Protein AF-S6SV20-F1 (afdb_monomer_lite)

InterPro domains:
  IPR013675 Methyltransferase small, N-terminal [PF08468] (5-80)
  IPR029063 S-adenosyl-L-methionine-dependent methyltransferase superfamily [G3DSA:3.40.50.150] (1-81)

Foldseek 3Di:
DDVVLVVCVVCVVVQQWQEEEEQDALDCSCVSRVNYAYEHADPVSVVSNCVPPPPRYHYDPDDDPDDTPYYDYDDDPDPVD

Organism: NCBI:txid1194404

Secondary structure (DSSP, 8-state):
--HHHHHHHTSGGGG-SSEEEET--SSSHHHH-TTEEEEE--HHHHHHHHTTSTTSEEESSSPPSS--SEEEE---SSTT-

Structure (mmCIF, N/CA/C/O backbone):
data_AF-S6SV20-F1
#
_entry.id   AF-S6SV20-F1
#
loop_
_atom_site.group_PDB
_atom_site.id
_atom_site.type_symbol
_atom_site.label_atom_id
_atom_site.label_alt_id
_atom_site.label_comp_id
_atom_site.label_asym_id
_atom_site.label_entity_id
_atom_site.label_seq_id
_atom_site.pdbx_PDB_ins_code
_atom_site.Cartn_x
_atom_site.Cartn_y
_atom_site.Cartn_z
_atom_site.occupancy
_atom_site.B_iso_or_equiv
_atom_site.auth_seq_id
_atom_site.auth_comp_id
_atom_site.auth_asym_id
_atom_site.auth_atom_id
_atom_site.pdbx_PDB_model_num
ATOM 1 N N . MET A 1 1 ? 6.526 12.290 1.782 1.00 87.94 1 MET A N 1
ATOM 2 C CA . MET A 1 1 ? 5.198 11.661 1.872 1.00 87.94 1 MET A CA 1
ATOM 3 C C . MET A 1 1 ? 4.393 12.126 0.674 1.00 87.94 1 MET A C 1
ATOM 5 O O . MET A 1 1 ? 4.515 13.291 0.305 1.00 87.94 1 MET A O 1
ATOM 9 N N . ASP A 1 2 ? 3.698 11.214 0.005 1.00 95.81 2 ASP A N 1
ATOM 10 C CA . ASP A 1 2 ? 2.856 11.482 -1.161 1.00 95.81 2 ASP A CA 1
ATOM 11 C C . ASP A 1 2 ? 1.568 12.208 -0.719 1.00 95.81 2 ASP A C 1
ATOM 13 O O . ASP A 1 2 ? 0.999 11.859 0.320 1.00 95.81 2 ASP A O 1
ATOM 17 N N . PRO A 1 3 ? 1.063 13.199 -1.479 1.00 96.56 3 PRO A N 1
ATOM 18 C CA . PRO A 1 3 ? -0.170 13.906 -1.128 1.00 96.56 3 PRO A CA 1
ATOM 19 C C . PRO A 1 3 ? -1.393 12.996 -0.940 1.00 96.56 3 PRO A C 1
ATOM 21 O O . PRO A 1 3 ? -2.289 13.335 -0.172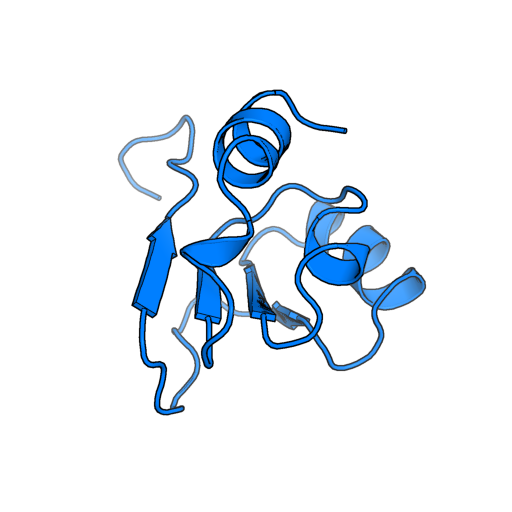 1.00 96.56 3 PRO A O 1
ATOM 24 N N . ARG A 1 4 ? -1.451 11.843 -1.619 1.00 96.62 4 ARG A N 1
ATOM 25 C CA . ARG A 1 4 ? -2.544 10.867 -1.481 1.00 96.62 4 ARG A CA 1
ATOM 26 C C . ARG A 1 4 ? -2.478 10.136 -0.141 1.00 96.62 4 ARG A C 1
ATOM 28 O O . ARG A 1 4 ? -3.521 9.878 0.450 1.00 96.62 4 ARG A O 1
ATOM 35 N N . SER A 1 5 ? -1.277 9.863 0.368 1.00 97.62 5 SER A N 1
ATOM 36 C CA . SER A 1 5 ? -1.078 9.308 1.712 1.00 97.62 5 SER A CA 1
ATOM 37 C C . SER A 1 5 ? -1.547 10.295 2.783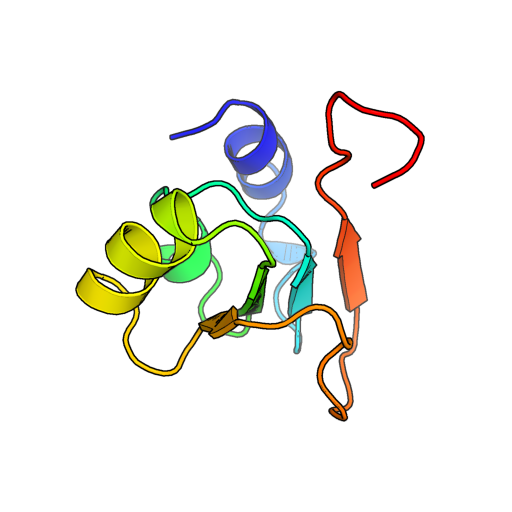 1.00 97.62 5 SER A C 1
ATOM 39 O O . SER A 1 5 ? -2.278 9.919 3.696 1.00 97.62 5 SER A O 1
ATOM 41 N N . GLU A 1 6 ? -1.216 11.581 2.628 1.00 98.12 6 GLU A N 1
ATOM 42 C CA . GLU A 1 6 ? -1.650 12.648 3.544 1.00 98.12 6 GLU A CA 1
ATOM 43 C C . GLU A 1 6 ? -3.178 12.762 3.643 1.00 98.12 6 GLU A C 1
ATOM 45 O O . GLU A 1 6 ? -3.707 13.060 4.710 1.00 98.12 6 GLU A O 1
ATOM 50 N N . VAL A 1 7 ? -3.912 12.506 2.553 1.00 97.25 7 VAL A N 1
ATOM 51 C CA . VAL A 1 7 ? -5.385 12.501 2.575 1.00 97.25 7 VAL A CA 1
ATOM 52 C C . VAL A 1 7 ? -5.919 11.449 3.549 1.00 97.25 7 VAL A C 1
ATOM 54 O O . VAL A 1 7 ? -6.831 11.757 4.313 1.00 97.25 7 VAL A O 1
ATOM 57 N N . LEU A 1 8 ? -5.335 10.248 3.573 1.00 97.12 8 LEU A N 1
ATOM 58 C CA . LEU A 1 8 ? -5.740 9.189 4.504 1.00 97.12 8 LEU A CA 1
ATOM 59 C C . LEU A 1 8 ? -5.367 9.537 5.949 1.00 97.12 8 LEU A C 1
ATOM 61 O O . LEU A 1 8 ? -6.156 9.328 6.868 1.00 97.12 8 LEU A O 1
ATOM 65 N N . LEU A 1 9 ? -4.190 10.136 6.151 1.00 97.19 9 LEU A N 1
ATOM 66 C CA . LEU A 1 9 ? -3.685 10.517 7.475 1.00 97.19 9 LEU A CA 1
ATOM 67 C C . LEU A 1 9 ? -4.421 11.700 8.117 1.00 97.19 9 LEU A C 1
ATOM 69 O O . LEU A 1 9 ? -4.158 12.020 9.274 1.00 97.19 9 LEU A O 1
ATOM 73 N N . ARG A 1 10 ? -5.371 12.327 7.414 1.00 97.56 10 ARG A N 1
ATOM 74 C CA . ARG A 1 10 ? -6.313 13.277 8.027 1.00 97.56 10 ARG A CA 1
ATOM 75 C C . ARG A 1 10 ? -7.383 12.593 8.872 1.00 97.56 10 ARG A C 1
ATOM 77 O O . ARG A 1 10 ? -7.985 13.268 9.699 1.00 97.56 10 ARG A O 1
ATOM 84 N N . GLN A 1 11 ? -7.646 11.308 8.629 1.00 96.50 11 GLN A N 1
ATOM 85 C CA . GLN A 1 11 ? -8.653 10.506 9.334 1.00 96.50 11 GLN A CA 1
ATOM 86 C C . GLN A 1 11 ? -8.146 9.067 9.583 1.00 96.50 11 GLN A C 1
ATOM 88 O O . GLN A 1 11 ? -8.788 8.101 9.159 1.00 96.50 11 GLN A O 1
ATOM 93 N N . PRO A 1 12 ? -6.976 8.881 10.228 1.00 95.25 12 PRO A N 1
ATOM 94 C CA . PRO A 1 12 ? -6.363 7.566 10.427 1.00 95.25 12 PRO A CA 1
ATOM 95 C C . PRO A 1 12 ? -7.235 6.614 11.261 1.00 95.25 12 PRO A C 1
ATOM 97 O O . PRO A 1 12 ? -7.119 5.395 11.140 1.00 95.25 12 PRO A O 1
ATOM 100 N N . GLU A 1 13 ? -8.130 7.136 12.098 1.00 95.50 13 GLU A N 1
ATOM 101 C CA . GLU A 1 13 ? -9.094 6.377 12.899 1.00 95.50 13 GLU A CA 1
ATOM 102 C C . GLU A 1 13 ? -10.089 5.556 12.060 1.00 95.50 13 GLU A C 1
ATOM 104 O O . GLU A 1 13 ? -10.638 4.577 12.559 1.00 95.50 13 GLU A O 1
ATOM 109 N N . LEU A 1 14 ? -10.277 5.889 10.778 1.00 95.94 14 LEU A N 1
ATOM 110 C CA . LEU A 1 14 ? -11.103 5.102 9.855 1.00 95.94 14 LEU A CA 1
ATOM 111 C C . LEU A 1 14 ? -10.372 3.863 9.306 1.00 95.94 14 LEU A C 1
ATOM 113 O O . LEU A 1 14 ? -10.990 3.008 8.678 1.00 95.94 14 LEU A O 1
ATOM 117 N N . PHE A 1 15 ? -9.064 3.751 9.556 1.00 95.94 15 PHE A N 1
ATOM 118 C CA . PHE A 1 15 ? -8.162 2.762 8.957 1.00 95.94 15 PHE A CA 1
ATOM 119 C C . PHE A 1 15 ? -7.507 1.849 10.007 1.00 95.94 15 PHE A C 1
ATOM 121 O O . PHE A 1 15 ? -6.370 1.411 9.846 1.00 95.94 15 PHE A O 1
ATOM 128 N N . GLN A 1 16 ? -8.212 1.586 11.111 1.00 94.31 16 GLN A N 1
ATOM 129 C CA . GLN A 1 16 ? -7.685 0.820 12.250 1.00 94.31 16 GLN A CA 1
ATOM 130 C C . GLN A 1 16 ? -7.783 -0.706 12.073 1.00 94.31 16 GLN A C 1
ATOM 132 O O . GLN A 1 16 ? -7.116 -1.439 12.799 1.00 94.31 16 GLN A O 1
ATOM 137 N N . GLY A 1 17 ? -8.609 -1.188 11.139 1.00 95.56 17 GLY A N 1
ATOM 138 C CA . GLY A 1 17 ? -8.775 -2.616 10.840 1.00 95.56 17 GLY A CA 1
ATOM 139 C C . GLY A 1 17 ? -7.683 -3.196 9.937 1.00 95.56 17 GLY A C 1
ATOM 140 O O . GLY A 1 17 ? -6.708 -2.523 9.594 1.00 95.56 17 GLY A O 1
ATOM 141 N N . SER A 1 18 ? -7.871 -4.451 9.526 1.00 97.00 18 SER A N 1
ATOM 142 C CA . SER A 1 18 ? -7.073 -5.087 8.475 1.00 97.00 18 SER A CA 1
ATOM 143 C C . SER A 1 18 ? -7.314 -4.351 7.155 1.00 97.00 18 SER A C 1
ATOM 145 O O . SER A 1 18 ? -8.406 -4.419 6.587 1.00 97.00 18 SER A O 1
ATOM 147 N N . LEU A 1 19 ? -6.311 -3.616 6.677 1.00 98.00 19 LEU A N 1
ATOM 148 C CA . LEU A 1 19 ? -6.431 -2.735 5.515 1.00 98.00 19 LEU A CA 1
ATOM 149 C C . LEU A 1 19 ? -5.486 -3.167 4.397 1.00 98.00 19 LEU A C 1
ATOM 151 O O . LEU A 1 19 ? -4.286 -3.316 4.621 1.00 98.00 19 LEU A O 1
ATOM 155 N N . LEU A 1 20 ? -6.005 -3.270 3.175 1.00 98.44 20 LEU A N 1
ATOM 156 C CA . LEU A 1 20 ? -5.179 -3.411 1.979 1.00 98.44 20 LEU A CA 1
ATOM 157 C C . LEU A 1 20 ? -4.926 -2.044 1.323 1.00 98.44 20 LEU A C 1
ATOM 159 O O . LEU A 1 20 ? -5.865 -1.342 0.951 1.00 98.44 20 LEU A O 1
ATOM 163 N N . LEU A 1 21 ? -3.659 -1.672 1.138 1.00 98.12 21 LEU A N 1
ATOM 164 C CA . LEU A 1 21 ? -3.242 -0.492 0.375 1.00 98.12 21 LEU A CA 1
ATOM 165 C C . LEU A 1 21 ? -2.750 -0.930 -1.010 1.00 98.12 21 LEU A C 1
ATOM 167 O O . LEU A 1 21 ? -1.649 -1.465 -1.149 1.00 98.12 21 LEU A O 1
ATOM 171 N N . VAL A 1 22 ? -3.572 -0.702 -2.031 1.00 97.62 22 VAL A N 1
ATOM 172 C CA . VAL A 1 22 ? -3.350 -1.177 -3.402 1.00 97.62 22 VAL A CA 1
ATOM 173 C C . VAL A 1 22 ? -2.657 -0.102 -4.236 1.00 97.62 22 VAL A C 1
ATOM 175 O O . VAL A 1 22 ? -3.168 1.013 -4.340 1.00 97.62 22 VAL A O 1
ATOM 178 N N . GLY A 1 23 ? -1.514 -0.422 -4.846 1.00 96.00 23 GLY A N 1
ATOM 179 C CA . GLY A 1 23 ? -0.743 0.531 -5.657 1.00 96.00 23 GLY A CA 1
ATOM 180 C C . GLY A 1 23 ? -0.145 1.682 -4.837 1.00 96.00 23 GLY A C 1
ATOM 181 O O . GLY A 1 23 ? 0.027 2.794 -5.340 1.00 96.00 23 GLY A O 1
ATOM 182 N N . LEU A 1 24 ? 0.104 1.430 -3.549 1.00 97.19 24 LEU A N 1
ATOM 183 C CA . LEU A 1 24 ? 0.541 2.423 -2.572 1.00 97.19 24 LEU A CA 1
ATOM 184 C C . LEU A 1 24 ? 1.837 3.158 -2.972 1.00 97.19 24 LEU A C 1
ATOM 186 O O . LEU A 1 24 ? 2.734 2.551 -3.559 1.00 97.19 24 LEU A O 1
ATOM 190 N N . PRO A 1 25 ? 1.984 4.447 -2.611 1.00 96.31 25 PRO A N 1
ATOM 191 C CA . PRO A 1 25 ? 3.245 5.162 -2.765 1.00 96.31 25 PRO A CA 1
ATOM 192 C C . PRO A 1 25 ? 4.343 4.543 -1.891 1.00 96.31 25 PRO A C 1
ATOM 194 O O . PRO A 1 25 ? 4.085 4.131 -0.761 1.00 96.31 25 PRO A O 1
ATOM 197 N N . ALA A 1 26 ? 5.588 4.561 -2.370 1.00 95.94 26 ALA A N 1
ATOM 198 C CA . ALA A 1 26 ? 6.765 4.156 -1.599 1.00 95.94 26 ALA A CA 1
ATOM 199 C C . ALA A 1 26 ? 7.179 5.214 -0.548 1.00 95.94 26 ALA A C 1
ATOM 201 O O . ALA A 1 26 ? 8.285 5.756 -0.576 1.00 95.94 26 ALA A O 1
ATOM 202 N N . ASP A 1 27 ? 6.269 5.553 0.367 1.00 96.19 27 ASP A N 1
ATOM 203 C CA . ASP A 1 27 ? 6.493 6.489 1.471 1.00 96.19 27 ASP A CA 1
ATOM 204 C C . ASP A 1 27 ? 6.241 5.848 2.852 1.00 96.19 27 ASP A C 1
ATOM 206 O O . ASP A 1 27 ? 6.209 4.631 2.994 1.00 96.19 27 ASP A O 1
ATOM 210 N N . ASP A 1 28 ? 6.126 6.662 3.907 1.00 96.50 28 ASP A N 1
ATOM 211 C CA . ASP A 1 28 ? 6.013 6.190 5.294 1.00 96.50 28 ASP A CA 1
ATOM 212 C C . ASP A 1 28 ? 4.588 5.758 5.714 1.00 96.50 28 ASP A C 1
ATOM 214 O O . ASP A 1 28 ? 4.353 5.518 6.897 1.00 96.50 28 ASP A O 1
ATOM 218 N N . LEU A 1 29 ? 3.618 5.674 4.790 1.00 97.56 29 LEU A N 1
ATOM 219 C CA . LEU A 1 29 ? 2.205 5.427 5.114 1.00 97.56 29 LEU A CA 1
ATOM 220 C C . LEU A 1 29 ? 1.989 4.133 5.917 1.00 97.56 29 LEU A C 1
ATOM 222 O O . LEU A 1 29 ? 1.255 4.137 6.906 1.00 97.56 29 LEU A O 1
ATOM 226 N N . LEU A 1 30 ? 2.679 3.044 5.561 1.00 97.31 30 LEU A N 1
ATOM 227 C CA . LEU A 1 30 ? 2.616 1.777 6.305 1.00 97.31 30 LEU A CA 1
ATOM 228 C C . LEU A 1 30 ? 3.127 1.903 7.747 1.00 97.31 30 LEU A C 1
ATOM 230 O O . LEU A 1 30 ? 2.667 1.179 8.631 1.00 97.31 30 LEU A O 1
ATOM 234 N N . GLY A 1 31 ? 4.051 2.828 8.015 1.00 96.44 31 GLY A N 1
ATOM 235 C CA . GLY A 1 31 ? 4.523 3.132 9.368 1.00 96.44 31 GLY A CA 1
ATOM 236 C C . GLY A 1 31 ? 3.478 3.855 10.222 1.00 96.44 31 GLY A C 1
ATOM 237 O O . GLY A 1 31 ? 3.534 3.792 11.448 1.00 96.44 31 GLY A O 1
ATOM 238 N N . LYS A 1 32 ? 2.509 4.525 9.589 1.00 96.94 32 LYS A N 1
ATOM 239 C CA . LYS A 1 32 ? 1.412 5.245 10.257 1.00 96.94 32 LYS A CA 1
ATOM 240 C C . LYS A 1 32 ? 0.143 4.408 10.401 1.00 96.94 32 LYS A C 1
ATOM 242 O O . LYS A 1 32 ? -0.638 4.662 11.312 1.00 96.94 32 LYS A O 1
ATOM 247 N N . LEU A 1 33 ? -0.044 3.416 9.531 1.00 97.31 33 LEU A N 1
ATOM 248 C CA . LEU A 1 33 ? -1.165 2.475 9.545 1.00 97.31 33 LEU A CA 1
ATOM 249 C C . LEU A 1 33 ? -0.634 1.059 9.848 1.00 97.31 33 LEU A C 1
ATOM 251 O O . LEU A 1 33 ? -0.339 0.295 8.925 1.00 97.31 33 LEU A O 1
ATOM 255 N N . PRO A 1 34 ? -0.447 0.695 11.130 1.00 95.12 34 PRO A N 1
ATOM 256 C CA . PRO A 1 34 ? 0.274 -0.523 11.515 1.00 95.12 34 PRO A CA 1
ATOM 257 C C . PRO A 1 34 ? -0.430 -1.820 11.090 1.00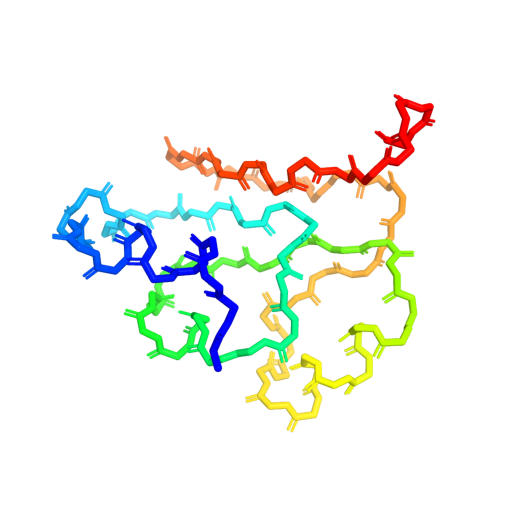 95.12 34 PRO A C 1
ATOM 259 O O . PRO A 1 34 ? 0.245 -2.803 10.801 1.00 95.12 34 PRO A O 1
ATOM 262 N N . ASN A 1 35 ? -1.762 -1.808 10.990 1.00 96.50 35 ASN A N 1
ATOM 263 C CA . ASN A 1 35 ? -2.561 -2.970 10.580 1.00 96.50 35 ASN A CA 1
ATOM 264 C C . ASN A 1 35 ? -2.735 -3.077 9.056 1.00 96.50 35 ASN A C 1
ATOM 266 O O . ASN A 1 35 ? -3.364 -4.013 8.564 1.00 96.50 35 ASN A O 1
ATOM 270 N N . ALA A 1 36 ? -2.178 -2.130 8.297 1.00 97.62 36 ALA A N 1
ATOM 271 C CA . ALA A 1 36 ? -2.241 -2.156 6.847 1.00 97.62 36 ALA A CA 1
ATOM 272 C C . ALA A 1 36 ? -1.172 -3.080 6.241 1.00 97.62 36 ALA A C 1
ATOM 274 O O . ALA A 1 36 ? -0.035 -3.149 6.726 1.00 97.62 36 ALA A O 1
ATOM 275 N N . ARG A 1 37 ? -1.522 -3.729 5.131 1.00 97.81 37 ARG A N 1
ATOM 276 C CA . ARG A 1 37 ? -0.600 -4.416 4.218 1.00 97.81 37 ARG A CA 1
ATOM 277 C C . ARG A 1 37 ? -0.619 -3.722 2.861 1.00 97.81 37 ARG A C 1
ATOM 279 O O . ARG A 1 37 ? -1.649 -3.198 2.440 1.00 97.81 37 ARG A O 1
ATOM 286 N N . GLY A 1 38 ? 0.523 -3.701 2.187 1.00 97.56 38 GLY A N 1
ATOM 287 C CA . GLY A 1 38 ? 0.636 -3.189 0.826 1.00 97.56 38 GLY A CA 1
ATOM 288 C C . GLY A 1 38 ? 0.484 -4.295 -0.211 1.00 97.56 38 GLY A C 1
ATOM 289 O O . GLY A 1 38 ? 0.884 -5.432 0.029 1.00 97.56 38 GLY A O 1
ATOM 290 N N . TRP A 1 39 ? -0.036 -3.936 -1.378 1.00 97.69 39 TRP A N 1
ATOM 291 C CA . TRP A 1 39 ? 0.092 -4.724 -2.600 1.00 97.69 39 TRP A CA 1
ATOM 292 C C . TRP A 1 39 ? 0.505 -3.796 -3.743 1.00 97.69 39 TRP A C 1
ATOM 294 O O . TRP A 1 39 ? -0.129 -2.757 -3.959 1.00 97.69 39 TRP A O 1
ATOM 304 N N . CYS A 1 40 ? 1.583 -4.131 -4.452 1.00 95.50 40 CYS A N 1
ATOM 305 C CA . CYS A 1 40 ? 2.051 -3.354 -5.594 1.00 95.50 40 CYS A CA 1
ATOM 306 C C . CYS A 1 40 ? 2.545 -4.244 -6.744 1.00 95.50 40 CYS A C 1
ATOM 308 O O . CYS A 1 40 ? 2.978 -5.378 -6.562 1.00 95.50 40 CYS A O 1
ATOM 310 N N . TRP A 1 41 ? 2.506 -3.688 -7.952 1.00 93.25 41 TRP A N 1
ATOM 311 C CA . TRP A 1 41 ? 2.993 -4.311 -9.190 1.00 93.25 41 TRP A CA 1
ATOM 312 C C . TRP A 1 41 ? 4.169 -3.536 -9.804 1.00 93.25 41 TRP A C 1
ATOM 314 O O . TRP A 1 41 ? 4.675 -3.891 -10.867 1.00 93.25 41 TRP A O 1
ATOM 324 N N . HIS A 1 42 ? 4.635 -2.471 -9.140 1.00 92.56 42 HIS A N 1
ATOM 325 C CA . HIS A 1 42 ? 5.743 -1.642 -9.604 1.00 92.56 42 HIS A CA 1
ATOM 326 C C . HIS A 1 42 ? 7.048 -2.018 -8.888 1.00 92.56 42 HIS A C 1
ATOM 328 O O . HIS A 1 42 ? 7.241 -1.712 -7.713 1.00 92.56 42 HIS A O 1
ATOM 334 N N . ALA A 1 43 ? 7.972 -2.663 -9.608 1.00 89.44 43 ALA A N 1
ATOM 335 C CA . ALA A 1 43 ? 9.220 -3.185 -9.037 1.00 89.44 43 ALA A CA 1
ATOM 336 C C . ALA A 1 43 ? 10.099 -2.103 -8.378 1.00 89.44 43 ALA A C 1
ATOM 338 O O . ALA A 1 43 ? 10.772 -2.371 -7.383 1.00 89.44 43 ALA A O 1
ATOM 339 N N . GLY A 1 44 ? 10.075 -0.874 -8.909 1.00 89.31 44 GLY A N 1
ATOM 340 C CA . GLY A 1 44 ? 10.800 0.252 -8.318 1.00 89.31 44 GLY A CA 1
ATOM 341 C C . GLY A 1 44 ? 10.251 0.659 -6.949 1.00 89.31 44 GLY A C 1
ATOM 342 O O . GLY A 1 44 ? 11.029 0.969 -6.050 1.00 89.31 44 GLY A O 1
ATOM 343 N N . ASP A 1 45 ? 8.928 0.593 -6.771 1.00 93.44 45 ASP A N 1
ATOM 344 C CA . ASP A 1 45 ? 8.297 0.884 -5.481 1.00 93.44 45 ASP A CA 1
ATOM 345 C C . ASP A 1 45 ? 8.481 -0.288 -4.518 1.00 93.44 45 ASP A C 1
ATOM 347 O O . ASP A 1 45 ? 8.757 -0.061 -3.342 1.00 93.44 45 ASP A O 1
ATOM 351 N N . GLN A 1 46 ? 8.417 -1.531 -5.015 1.00 94.38 46 GLN A N 1
ATOM 352 C CA . GLN A 1 46 ? 8.635 -2.726 -4.199 1.00 94.38 46 GLN A CA 1
ATOM 353 C C . GLN A 1 46 ? 9.982 -2.692 -3.479 1.00 94.38 46 GLN A C 1
ATOM 355 O O . GLN A 1 46 ? 10.019 -2.908 -2.276 1.00 94.38 46 GLN A O 1
ATOM 360 N N . ALA A 1 47 ? 11.084 -2.398 -4.175 1.00 93.50 47 ALA A N 1
ATOM 361 C CA . ALA A 1 47 ? 12.405 -2.382 -3.543 1.00 93.50 47 ALA A CA 1
ATOM 362 C C . ALA A 1 47 ? 12.502 -1.343 -2.409 1.00 93.50 47 ALA A C 1
ATOM 364 O O . ALA A 1 47 ? 13.092 -1.609 -1.363 1.00 93.50 47 ALA A O 1
ATOM 365 N N . ALA A 1 48 ? 11.904 -0.164 -2.602 1.00 95.19 48 ALA A N 1
ATOM 366 C CA . ALA A 1 48 ? 11.891 0.894 -1.595 1.00 95.19 48 ALA A CA 1
ATOM 367 C C . ALA A 1 48 ? 10.979 0.559 -0.402 1.00 95.19 48 ALA A C 1
ATOM 369 O O . ALA A 1 48 ? 11.321 0.863 0.742 1.00 95.19 48 ALA A O 1
ATOM 370 N N . LEU A 1 49 ? 9.831 -0.066 -0.668 1.00 96.38 49 LEU A N 1
ATOM 371 C CA . LEU A 1 49 ? 8.884 -0.507 0.350 1.00 96.38 49 LEU A CA 1
ATOM 372 C C . LEU A 1 49 ? 9.440 -1.671 1.172 1.00 96.38 49 LEU A C 1
ATOM 374 O O . LEU A 1 49 ? 9.374 -1.619 2.395 1.00 96.38 49 LEU A O 1
ATOM 378 N N . ASP A 1 50 ? 10.027 -2.677 0.529 1.00 94.88 50 ASP A N 1
ATOM 379 C CA . ASP A 1 50 ? 10.572 -3.868 1.186 1.00 94.88 50 ASP A CA 1
ATOM 380 C C . ASP A 1 50 ? 11.756 -3.526 2.098 1.00 94.88 50 ASP A C 1
ATOM 382 O O . ASP A 1 50 ? 11.795 -3.943 3.252 1.00 94.88 50 ASP A O 1
ATOM 386 N N . ALA A 1 51 ? 12.650 -2.636 1.650 1.00 94.81 51 ALA A N 1
ATOM 387 C CA . ALA A 1 51 ? 13.766 -2.149 2.465 1.00 94.81 51 ALA A CA 1
ATOM 388 C C . ALA A 1 51 ? 13.328 -1.446 3.766 1.00 94.81 51 ALA A C 1
ATOM 390 O O . ALA A 1 51 ? 14.130 -1.284 4.686 1.00 94.81 51 ALA A O 1
ATOM 391 N N . ARG A 1 52 ? 12.077 -0.979 3.834 1.00 95.12 52 ARG A N 1
ATOM 392 C CA . ARG A 1 52 ? 11.546 -0.178 4.945 1.00 95.12 52 ARG A CA 1
ATOM 393 C C . ARG A 1 52 ? 10.471 -0.911 5.753 1.00 95.12 52 ARG A C 1
ATOM 395 O O . ARG A 1 52 ? 10.308 -0.630 6.939 1.00 95.12 52 ARG A O 1
ATOM 402 N N . PHE A 1 53 ? 9.753 -1.834 5.122 1.00 96.50 53 PHE A N 1
ATOM 403 C CA . PHE A 1 53 ? 8.592 -2.548 5.652 1.00 96.50 53 PHE A CA 1
ATOM 404 C C . PHE A 1 53 ? 8.612 -4.022 5.223 1.00 96.50 53 PHE A C 1
ATOM 406 O O . PHE A 1 53 ? 7.613 -4.534 4.712 1.00 96.50 53 PHE A O 1
ATOM 413 N N . GLU A 1 54 ? 9.751 -4.685 5.423 1.00 94.81 54 GLU A N 1
ATOM 414 C CA . GLU A 1 54 ? 9.985 -6.090 5.068 1.00 94.81 54 GLU A CA 1
ATOM 415 C C . GLU A 1 54 ? 8.791 -6.984 5.446 1.00 94.81 54 GLU A C 1
ATOM 417 O O . GLU A 1 54 ? 8.272 -6.938 6.567 1.00 94.81 54 GLU A O 1
ATOM 422 N N . GLY A 1 55 ? 8.307 -7.762 4.475 1.00 93.31 55 GLY A N 1
ATOM 423 C CA . GLY A 1 55 ? 7.185 -8.690 4.655 1.00 93.31 55 GLY A CA 1
ATOM 424 C C . GLY A 1 55 ? 5.794 -8.049 4.785 1.00 93.31 55 GLY A C 1
ATOM 425 O O . GLY A 1 55 ? 4.804 -8.770 4.920 1.00 93.31 55 GLY A O 1
ATOM 426 N N . ARG A 1 56 ? 5.669 -6.715 4.726 1.00 95.94 56 ARG A N 1
ATOM 427 C CA . ARG A 1 56 ? 4.365 -6.021 4.783 1.00 95.94 56 ARG A CA 1
ATOM 428 C C . ARG A 1 56 ? 3.785 -5.667 3.418 1.00 95.94 56 ARG A C 1
ATOM 430 O O . ARG A 1 56 ? 2.631 -5.235 3.367 1.00 95.94 56 ARG A O 1
ATOM 437 N N . VAL A 1 57 ? 4.548 -5.838 2.340 1.00 96.75 57 VAL A N 1
ATOM 438 C CA . VAL A 1 57 ? 4.116 -5.537 0.969 1.00 96.75 57 VAL A CA 1
ATOM 439 C C . VAL A 1 57 ? 4.234 -6.772 0.095 1.00 96.75 57 VAL A C 1
ATOM 441 O O . VAL A 1 57 ? 5.299 -7.374 -0.004 1.00 96.75 57 VAL A O 1
ATOM 444 N N . GLU A 1 58 ? 3.126 -7.138 -0.536 1.00 96.50 58 GLU A N 1
ATOM 445 C CA . GLU A 1 58 ? 3.075 -8.204 -1.526 1.00 96.50 58 GLU A CA 1
ATOM 446 C C . GLU A 1 58 ? 3.343 -7.636 -2.922 1.00 96.50 58 GLU A C 1
ATOM 448 O O . GLU A 1 58 ? 2.748 -6.629 -3.316 1.00 96.50 58 GLU A O 1
ATOM 453 N N . PHE A 1 59 ? 4.243 -8.279 -3.665 1.00 96.44 59 PHE A N 1
ATOM 454 C CA . PHE A 1 59 ? 4.601 -7.884 -5.022 1.00 96.44 59 PHE A CA 1
ATOM 455 C C . PHE A 1 59 ? 4.067 -8.889 -6.032 1.00 96.44 59 PHE A C 1
ATOM 457 O O . PHE A 1 59 ? 4.435 -10.063 -6.001 1.00 96.44 59 PHE A O 1
ATOM 464 N N . GLY A 1 60 ? 3.235 -8.421 -6.953 1.00 95.19 60 GLY A N 1
ATOM 465 C CA . GLY A 1 60 ? 2.636 -9.275 -7.968 1.00 95.19 60 GLY A CA 1
ATOM 466 C C . GLY A 1 60 ? 1.515 -8.579 -8.722 1.00 95.19 60 GLY A C 1
ATOM 467 O O . GLY A 1 60 ? 1.085 -7.488 -8.357 1.00 95.19 60 GLY A O 1
ATOM 468 N N . VAL A 1 61 ? 1.050 -9.222 -9.789 1.00 92.38 61 VAL A N 1
ATOM 469 C CA . VAL A 1 61 ? -0.097 -8.752 -10.588 1.00 92.38 61 VAL A CA 1
ATOM 470 C C . VAL A 1 61 ? -1.429 -9.322 -10.104 1.00 92.38 61 VAL A C 1
ATOM 472 O O . VAL A 1 61 ? -2.477 -8.795 -10.455 1.00 92.38 61 VAL A O 1
ATOM 475 N N . GLU A 1 62 ? -1.381 -10.367 -9.282 1.00 94.19 62 GLU A N 1
ATOM 476 C CA . GLU A 1 62 ? -2.549 -10.946 -8.628 1.00 94.19 62 GLU A CA 1
ATOM 477 C C . GLU A 1 62 ? -2.724 -10.319 -7.246 1.00 94.19 62 GLU A C 1
ATOM 479 O O . GLU A 1 62 ? -1.742 -10.061 -6.545 1.00 94.19 62 GLU A O 1
ATOM 484 N N . ALA A 1 63 ? -3.974 -10.066 -6.865 1.00 91.88 63 ALA A N 1
ATOM 485 C CA . ALA A 1 63 ? -4.290 -9.559 -5.539 1.00 91.88 63 ALA A CA 1
ATOM 486 C C . ALA A 1 63 ? -4.006 -10.630 -4.466 1.00 91.88 63 ALA A C 1
ATOM 488 O O . ALA A 1 63 ? -4.224 -11.816 -4.720 1.00 91.88 63 ALA A O 1
ATOM 489 N N . PRO A 1 64 ? -3.588 -10.233 -3.251 1.00 94.56 64 PRO A N 1
ATOM 490 C CA . PRO A 1 64 ? -3.340 -11.172 -2.163 1.00 94.56 64 PRO A CA 1
ATOM 491 C C . PRO A 1 64 ? -4.601 -11.952 -1.775 1.00 94.56 64 PRO A C 1
ATOM 493 O O . PRO A 1 64 ? -5.651 -11.363 -1.502 1.00 94.56 64 PRO A O 1
ATOM 496 N N . GLU A 1 65 ? -4.478 -13.274 -1.649 1.00 93.31 65 GLU A N 1
ATOM 497 C CA . GLU A 1 65 ? -5.535 -14.154 -1.134 1.00 93.31 65 GLU A CA 1
ATOM 498 C C . GLU A 1 65 ? -5.622 -14.064 0.401 1.00 93.31 65 GLU A C 1
ATOM 500 O O . GLU A 1 65 ? -5.239 -14.971 1.142 1.00 93.31 65 GLU A O 1
ATOM 505 N N . ALA A 1 66 ? -6.105 -12.928 0.904 1.00 93.12 66 ALA A N 1
ATOM 506 C CA . ALA A 1 66 ? -6.312 -12.688 2.328 1.00 93.12 66 ALA A CA 1
ATOM 507 C C . ALA A 1 66 ? -7.590 -11.878 2.585 1.00 93.12 66 ALA A C 1
ATOM 509 O O . ALA A 1 66 ? -8.054 -11.119 1.736 1.00 93.12 66 ALA A O 1
ATOM 510 N N . ALA A 1 67 ? -8.160 -12.034 3.782 1.00 95.69 67 ALA A N 1
ATOM 511 C CA . ALA A 1 67 ? -9.304 -11.241 4.214 1.00 95.69 67 ALA A CA 1
ATOM 512 C C . ALA A 1 67 ? -8.853 -9.870 4.741 1.00 95.69 67 ALA A C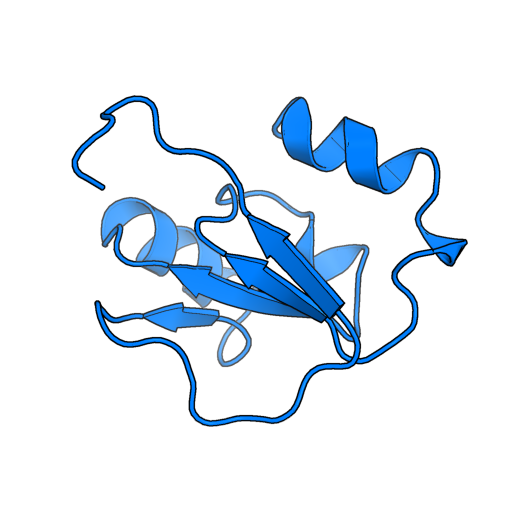 1
ATOM 514 O O . ALA A 1 67 ? -7.941 -9.772 5.568 1.00 95.69 67 ALA A O 1
ATOM 515 N N . PHE A 1 68 ? -9.542 -8.823 4.296 1.00 96.94 68 PHE A N 1
ATOM 516 C CA . PHE A 1 68 ? -9.349 -7.447 4.741 1.00 96.94 68 PHE A CA 1
ATOM 517 C C . PHE A 1 68 ? -10.701 -6.834 5.100 1.00 96.94 68 PHE A C 1
ATOM 519 O O . PHE A 1 68 ? -11.709 -7.135 4.460 1.00 96.94 68 PHE A O 1
ATOM 526 N N . ASP A 1 69 ? -10.712 -5.956 6.098 1.00 97.38 69 ASP A N 1
ATOM 527 C CA . ASP A 1 69 ? -11.904 -5.200 6.491 1.00 97.38 69 ASP A CA 1
ATOM 528 C C . ASP A 1 69 ? -12.202 -4.087 5.476 1.00 97.38 69 ASP A C 1
ATOM 530 O O . ASP A 1 69 ? -13.354 -3.706 5.267 1.00 97.38 69 ASP A O 1
ATOM 534 N N . ALA A 1 70 ? -11.152 -3.556 4.840 1.00 97.12 70 ALA A N 1
ATOM 535 C CA . ALA A 1 70 ? -11.241 -2.506 3.837 1.00 97.12 70 ALA A CA 1
ATOM 536 C C . ALA A 1 70 ? -10.054 -2.542 2.861 1.00 97.12 70 ALA A C 1
ATOM 538 O O . ALA A 1 70 ? -9.013 -3.148 3.127 1.00 97.12 70 ALA A O 1
ATOM 539 N N . ALA A 1 71 ? -10.197 -1.822 1.748 1.00 97.44 71 ALA A N 1
ATOM 540 C CA . ALA A 1 71 ? -9.120 -1.568 0.802 1.00 97.44 71 ALA A CA 1
ATOM 541 C C . ALA A 1 71 ? -9.112 -0.099 0.361 1.00 97.44 71 ALA A C 1
ATOM 543 O O . ALA A 1 71 ? -10.165 0.519 0.197 1.00 97.44 71 ALA A O 1
ATOM 544 N N . VAL A 1 72 ? -7.918 0.446 0.130 1.00 97.88 72 VAL A N 1
ATOM 545 C CA . VAL A 1 72 ? -7.714 1.753 -0.502 1.00 97.88 72 VAL A CA 1
ATOM 546 C C . VAL A 1 72 ? -6.912 1.558 -1.781 1.00 97.88 72 VAL A C 1
ATOM 548 O O . VAL A 1 72 ? -5.782 1.073 -1.744 1.00 97.88 72 VAL A O 1
ATOM 551 N N . LEU A 1 73 ? -7.501 1.964 -2.906 1.00 96.69 73 LEU A N 1
ATOM 552 C CA . LEU A 1 73 ? -6.879 1.906 -4.225 1.00 96.69 73 LEU A CA 1
ATOM 553 C C . LEU A 1 73 ? -6.265 3.255 -4.601 1.00 96.69 73 LEU A C 1
ATOM 555 O O . LEU A 1 73 ? -6.973 4.244 -4.807 1.00 96.69 73 LEU A O 1
ATOM 559 N N . PHE A 1 74 ? -4.943 3.282 -4.744 1.00 96.00 74 PHE A N 1
ATOM 560 C CA . PHE A 1 74 ? -4.224 4.420 -5.299 1.00 96.00 74 PHE A CA 1
ATOM 561 C C . PHE A 1 74 ? -4.263 4.333 -6.821 1.00 96.00 74 PHE A C 1
ATOM 563 O O . PHE A 1 74 ? -3.496 3.597 -7.436 1.00 96.00 74 PHE A O 1
ATOM 570 N N . LEU A 1 75 ? -5.171 5.099 -7.427 1.00 92.69 75 LEU A N 1
ATOM 571 C CA . LEU A 1 75 ? -5.387 5.045 -8.870 1.00 92.69 75 LEU A CA 1
ATOM 572 C C . LEU A 1 75 ? -4.093 5.349 -9.651 1.00 92.69 75 LEU A C 1
ATOM 574 O O . LEU A 1 75 ? -3.459 6.389 -9.406 1.00 92.69 75 LEU A O 1
ATOM 578 N N . PRO A 1 76 ? -3.701 4.472 -10.594 1.00 89.50 76 PRO A N 1
ATOM 579 C CA . PRO A 1 76 ? -2.576 4.723 -11.475 1.00 89.50 76 PRO A CA 1
ATOM 580 C C . PRO A 1 76 ? -2.911 5.828 -12.480 1.00 89.50 76 PRO A C 1
ATOM 582 O O . PRO A 1 76 ? -4.066 6.151 -12.754 1.00 89.50 76 PRO A O 1
ATOM 585 N N . LYS A 1 77 ? -1.869 6.428 -13.064 1.00 88.56 77 LYS A N 1
ATOM 586 C CA . LYS A 1 77 ? -2.048 7.428 -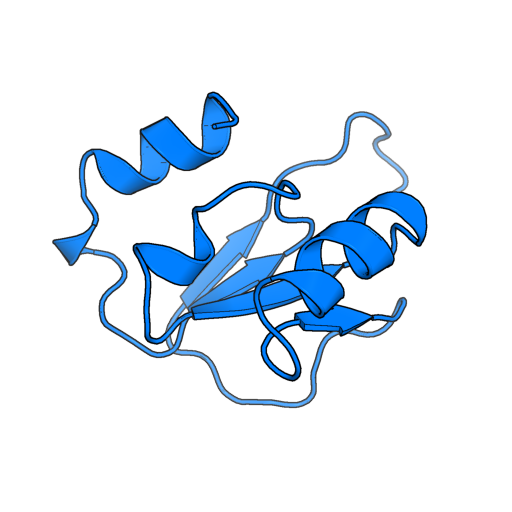14.129 1.00 88.56 77 LYS A CA 1
ATOM 587 C C . LYS A 1 77 ? -2.563 6.806 -15.428 1.00 88.56 77 LYS A C 1
ATOM 589 O O . LYS A 1 77 ? -3.260 7.476 -16.184 1.00 88.56 77 LYS A O 1
ATOM 594 N N . ALA A 1 78 ? -2.168 5.566 -15.711 1.00 89.75 78 ALA A N 1
ATOM 595 C CA . ALA A 1 78 ? -2.633 4.831 -16.878 1.00 89.75 78 ALA A CA 1
ATOM 596 C C . ALA A 1 78 ? -3.939 4.115 -16.533 1.00 89.75 78 ALA A C 1
ATOM 598 O O . ALA A 1 78 ? -4.017 3.459 -15.505 1.00 89.75 78 ALA A O 1
ATOM 599 N N . ARG A 1 79 ? -4.945 4.241 -17.399 1.00 86.94 79 ARG A N 1
ATOM 600 C CA . ARG A 1 79 ? -6.272 3.637 -17.204 1.00 86.9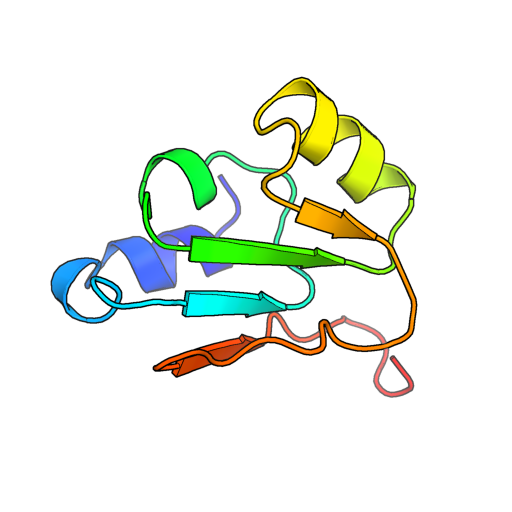4 79 ARG A CA 1
ATOM 601 C C . ARG A 1 79 ? -6.255 2.111 -17.280 1.00 86.94 79 ARG A C 1
ATOM 603 O O . ARG A 1 79 ? -7.097 1.469 -16.674 1.00 86.94 79 ARG A O 1
ATOM 610 N N . ASP A 1 80 ? -5.352 1.561 -18.083 1.00 84.25 80 ASP A N 1
ATOM 611 C CA . ASP A 1 80 ? -5.315 0.127 -18.374 1.00 84.25 80 ASP A CA 1
ATOM 612 C C . ASP A 1 80 ? -4.517 -0.663 -17.308 1.00 84.25 80 ASP A C 1
ATOM 614 O O . ASP A 1 80 ? -4.226 -1.839 -17.515 1.00 84.25 80 ASP A O 1
ATOM 618 N N . LEU A 1 81 ? -4.147 -0.001 -16.200 1.00 72.12 81 LEU A N 1
ATOM 619 C CA . LEU A 1 81 ? -3.504 -0.565 -15.009 1.00 72.12 81 LEU A CA 1
ATOM 620 C C . LEU A 1 81 ? -4.494 -0.658 -13.846 1.00 72.12 81 LEU A C 1
ATOM 622 O O . LEU A 1 81 ? -5.304 0.285 -13.692 1.00 72.12 81 LEU A O 1
#

Radius of gyration: 11.83 Å; chains: 1; bounding box: 26×28×31 Å

pLDDT: mean 94.91, std 3.79, range [72.12, 98.44]

Sequence (81 aa):
MDPRSEVLLRQPELFQGSLLLVGLPADDLLGKLPNARGWCWHAGDQAALDARFEGRVEFGVEAPEAAFDAAVLFLPKARDL